Protein AF-A0A6V7JX48-F1 (afdb_monomer_lite)

Secondary structure (DSSP, 8-state):
-----EE-SS--GGGTS-TTSSEEGGGSSSHHHHHHHHHHHHH-HHHHGGGGGGGGT------S---S---

Radius of gyration: 14.24 Å; chains: 1; bounding box: 32×30×32 Å

Structure (mmCIF, N/CA/C/O backbone):
data_AF-A0A6V7JX48-F1
#
_entry.id   AF-A0A6V7JX48-F1
#
loop_
_atom_site.group_PDB
_atom_site.id
_atom_site.type_symbol
_atom_site.label_atom_id
_atom_site.label_alt_id
_atom_site.label_comp_id
_atom_site.label_asym_id
_atom_site.label_entity_id
_atom_site.label_seq_id
_atom_site.pdbx_PDB_ins_code
_atom_site.Cartn_x
_atom_site.Cartn_y
_atom_site.Cartn_z
_atom_site.occupancy
_atom_site.B_iso_or_equiv
_atom_site.auth_seq_id
_atom_site.auth_comp_id
_atom_site.auth_asym_id
_atom_site.auth_atom_id
_atom_site.pdbx_PDB_model_num
ATOM 1 N N . HIS A 1 1 ? -4.280 -12.024 -11.939 1.00 58.50 1 HIS A N 1
ATOM 2 C CA . HIS A 1 1 ? -5.027 -11.400 -10.826 1.00 58.50 1 HIS A CA 1
ATOM 3 C C . HIS A 1 1 ? -4.599 -9.942 -10.672 1.00 58.50 1 HIS A C 1
ATOM 5 O O . HIS A 1 1 ? -3.405 -9.675 -10.753 1.00 58.50 1 HIS A O 1
ATOM 11 N N . TYR A 1 2 ? -5.545 -9.008 -10.514 1.00 84.12 2 TYR A N 1
ATOM 12 C CA . TYR A 1 2 ? -5.270 -7.580 -10.288 1.00 84.12 2 TYR A CA 1
ATOM 13 C C . TYR A 1 2 ? -5.466 -7.273 -8.806 1.00 84.12 2 TYR A C 1
ATOM 15 O O . TYR A 1 2 ? -6.594 -7.157 -8.343 1.00 84.12 2 TYR A O 1
ATOM 23 N N . VAL A 1 3 ? -4.365 -7.212 -8.064 1.00 92.56 3 VAL A N 1
ATOM 24 C CA . VAL A 1 3 ? -4.346 -6.879 -6.637 1.00 92.56 3 VAL A CA 1
ATOM 25 C C . VAL A 1 3 ? -3.221 -5.883 -6.382 1.00 92.56 3 VAL A C 1
ATOM 27 O O . VAL A 1 3 ? -2.202 -5.921 -7.074 1.00 92.56 3 VAL A O 1
ATOM 30 N N . VAL A 1 4 ? -3.417 -4.998 -5.407 1.00 95.19 4 VAL A N 1
ATOM 31 C CA . VAL A 1 4 ? -2.413 -4.022 -4.966 1.00 95.19 4 VAL A CA 1
ATOM 32 C C . VAL A 1 4 ? -1.839 -4.518 -3.639 1.00 95.19 4 VAL A C 1
ATOM 34 O O . VAL A 1 4 ? -2.616 -4.719 -2.703 1.00 95.19 4 VAL A O 1
ATOM 37 N N . PRO A 1 5 ? -0.521 -4.754 -3.531 1.00 95.44 5 PRO A N 1
ATOM 38 C CA . PRO A 1 5 ? 0.094 -5.168 -2.277 1.00 95.44 5 PRO A CA 1
ATOM 39 C C . PRO A 1 5 ? -0.017 -4.076 -1.210 1.00 95.44 5 PRO A C 1
ATOM 41 O O . PRO A 1 5 ? 0.334 -2.923 -1.463 1.00 95.44 5 PRO A O 1
ATOM 44 N N . VAL A 1 6 ? -0.438 -4.458 -0.005 1.00 97.06 6 VAL A N 1
ATOM 45 C CA . VAL A 1 6 ? -0.244 -3.658 1.211 1.00 97.06 6 VAL A CA 1
ATOM 46 C C . VAL A 1 6 ? 0.962 -4.246 1.933 1.00 97.06 6 VAL A C 1
ATOM 48 O O . VAL A 1 6 ? 0.916 -5.391 2.379 1.00 97.06 6 VAL A O 1
ATOM 51 N N . VAL A 1 7 ? 2.061 -3.498 1.983 1.00 95.56 7 VAL A N 1
ATOM 52 C CA . VAL A 1 7 ? 3.33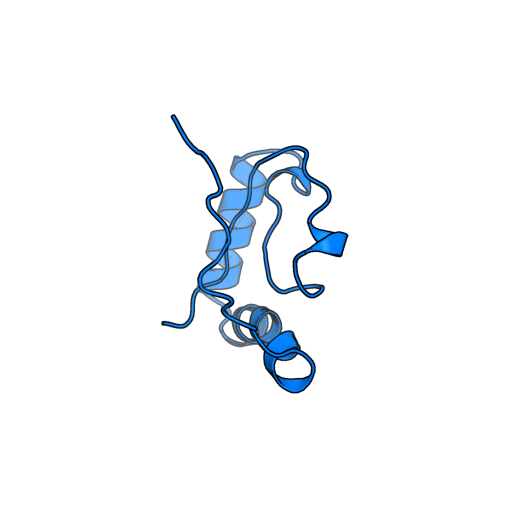5 -3.955 2.549 1.00 95.56 7 VAL A CA 1
ATOM 53 C C . VAL A 1 7 ? 3.552 -3.368 3.937 1.00 95.56 7 VAL A C 1
ATOM 55 O O . VAL A 1 7 ? 3.142 -2.245 4.219 1.00 95.56 7 VAL A O 1
ATOM 58 N N . TYR A 1 8 ? 4.212 -4.131 4.803 1.00 95.50 8 TYR A N 1
ATOM 59 C CA . TYR A 1 8 ? 4.585 -3.708 6.147 1.00 95.50 8 TYR A CA 1
ATOM 60 C C . TYR A 1 8 ? 5.989 -4.232 6.457 1.00 95.50 8 TYR A C 1
ATOM 62 O O . TYR A 1 8 ? 6.195 -5.440 6.576 1.00 95.50 8 TYR A O 1
ATOM 70 N N . GLY A 1 9 ? 6.964 -3.329 6.540 1.00 91.25 9 GLY A N 1
ATOM 71 C CA . GLY A 1 9 ? 8.364 -3.671 6.783 1.00 91.25 9 GLY A CA 1
ATOM 72 C C . GLY A 1 9 ? 9.302 -2.492 6.527 1.00 91.25 9 GLY A C 1
ATOM 73 O O . GLY A 1 9 ? 8.917 -1.512 5.902 1.00 91.25 9 GLY A O 1
ATOM 74 N N . GLY A 1 10 ? 10.545 -2.590 7.004 1.00 90.12 10 GLY A N 1
ATOM 75 C CA . GLY A 1 10 ? 11.560 -1.531 6.876 1.00 90.12 10 GLY A CA 1
ATOM 76 C C . GLY A 1 10 ? 12.374 -1.558 5.576 1.00 90.12 10 GLY A C 1
ATOM 77 O O . GLY A 1 10 ? 13.420 -0.918 5.501 1.00 90.12 10 GLY A O 1
ATOM 78 N N . ALA A 1 11 ? 11.960 -2.338 4.575 1.00 89.75 11 ALA A N 1
ATOM 79 C CA . ALA A 1 11 ? 12.674 -2.422 3.306 1.00 89.75 11 ALA A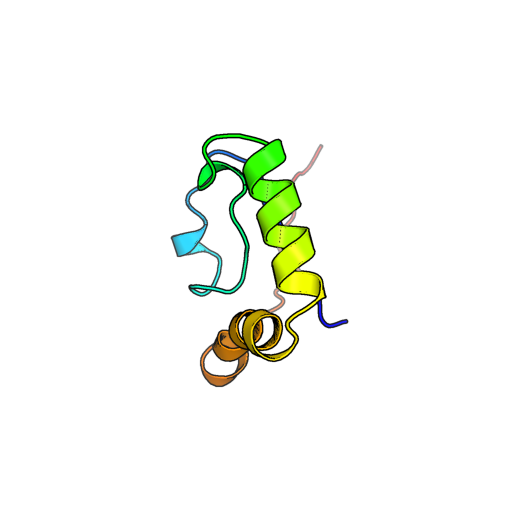 CA 1
ATOM 80 C C . ALA A 1 11 ? 12.451 -1.158 2.462 1.00 89.75 11 ALA A C 1
ATOM 82 O O . ALA A 1 11 ? 11.361 -0.591 2.437 1.00 89.75 11 ALA A O 1
ATOM 83 N N . ASN A 1 12 ? 13.470 -0.745 1.706 1.00 90.19 12 ASN A N 1
ATOM 84 C CA . ASN A 1 12 ? 13.305 0.314 0.717 1.00 90.19 12 ASN A CA 1
ATOM 85 C C . ASN A 1 12 ? 12.710 -0.262 -0.577 1.00 90.19 12 ASN A C 1
ATOM 87 O O . ASN A 1 12 ? 13.443 -0.674 -1.469 1.00 90.19 12 ASN A O 1
ATOM 91 N N . TYR A 1 13 ? 11.384 -0.283 -0.693 1.00 90.44 13 TYR A N 1
ATOM 92 C CA . TYR A 1 13 ? 10.687 -0.862 -1.848 1.00 90.44 13 TYR A CA 1
ATOM 93 C C . TYR A 1 13 ? 10.890 -0.095 -3.164 1.00 90.44 13 TYR A C 1
ATOM 95 O O . TYR A 1 13 ? 10.664 -0.658 -4.230 1.00 90.44 13 TYR A O 1
ATOM 103 N N . THR A 1 14 ? 11.374 1.151 -3.129 1.00 89.19 14 THR A N 1
ATOM 104 C CA . THR A 1 14 ? 11.613 1.942 -4.354 1.00 89.19 14 THR A CA 1
ATOM 105 C C . THR A 1 14 ? 12.705 1.344 -5.249 1.00 89.19 14 THR A C 1
ATOM 107 O O . THR A 1 14 ? 12.763 1.654 -6.436 1.00 89.19 14 THR A O 1
ATOM 110 N N . VAL A 1 15 ? 13.551 0.460 -4.700 1.00 89.00 15 VAL A N 1
ATOM 111 C CA . VAL A 1 15 ? 14.614 -0.236 -5.445 1.00 89.00 15 VAL A CA 1
ATOM 112 C C . VAL A 1 15 ? 14.115 -1.474 -6.192 1.00 89.00 15 VAL A C 1
ATOM 114 O O . VAL A 1 15 ? 14.799 -1.955 -7.090 1.00 89.00 15 VAL A O 1
ATOM 117 N N . SER A 1 16 ? 12.959 -2.021 -5.804 1.00 85.69 16 SER A N 1
ATOM 118 C CA . SER A 1 16 ? 12.469 -3.324 -6.277 1.00 85.69 16 SER A CA 1
ATOM 119 C C . SER A 1 16 ? 11.049 -3.292 -6.837 1.00 85.69 16 SER A C 1
ATOM 121 O O . SER A 1 16 ? 10.660 -4.221 -7.543 1.00 85.69 16 SER A O 1
ATOM 123 N N . ALA A 1 17 ? 10.280 -2.239 -6.563 1.00 90.56 17 ALA A N 1
ATOM 124 C CA . ALA A 1 17 ? 8.914 -2.078 -7.029 1.00 90.56 17 ALA A CA 1
ATOM 125 C C . ALA A 1 17 ? 8.735 -0.732 -7.751 1.00 90.56 17 ALA A C 1
ATOM 127 O O . ALA A 1 17 ? 9.259 0.290 -7.297 1.00 90.56 17 ALA A O 1
ATOM 128 N N . PRO A 1 18 ? 7.961 -0.692 -8.851 1.00 93.75 18 PRO A N 1
ATOM 129 C CA . PRO A 1 18 ? 7.608 0.562 -9.499 1.00 93.75 18 PRO A CA 1
ATOM 130 C C . PRO A 1 18 ? 6.923 1.537 -8.528 1.00 93.75 18 PRO A C 1
ATOM 132 O O . PRO A 1 18 ? 6.177 1.104 -7.640 1.00 93.75 18 PRO A O 1
ATOM 135 N N . PRO A 1 19 ? 7.104 2.855 -8.700 1.00 91.06 19 PRO A N 1
ATOM 136 C CA . PRO A 1 19 ? 6.415 3.839 -7.878 1.00 91.06 19 PRO A CA 1
ATOM 137 C C . PRO A 1 19 ? 4.895 3.686 -8.014 1.00 91.06 19 PRO A C 1
ATOM 139 O O . PRO A 1 19 ? 4.383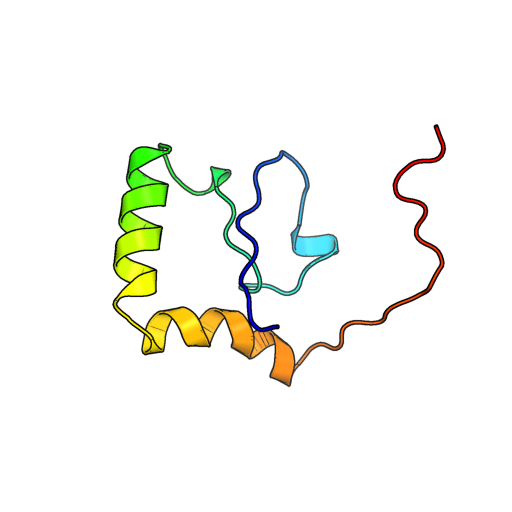 3.385 -9.094 1.00 91.06 19 PRO A O 1
ATOM 142 N N . ASN A 1 20 ? 4.172 3.911 -6.915 1.00 92.88 20 ASN A N 1
ATOM 143 C CA . ASN A 1 20 ? 2.710 3.808 -6.856 1.00 92.88 20 ASN A CA 1
ATOM 144 C C . ASN A 1 20 ? 2.149 2.424 -7.263 1.00 92.88 20 ASN A C 1
ATOM 146 O O . ASN A 1 20 ? 1.028 2.331 -7.757 1.00 92.88 20 ASN A O 1
ATOM 150 N N . SER A 1 21 ? 2.925 1.345 -7.094 1.00 94.69 21 SER A N 1
ATOM 151 C CA . SER A 1 21 ? 2.479 -0.038 -7.353 1.00 94.69 21 SER A CA 1
ATOM 152 C C . SER A 1 21 ? 2.051 -0.804 -6.096 1.00 94.69 21 SER A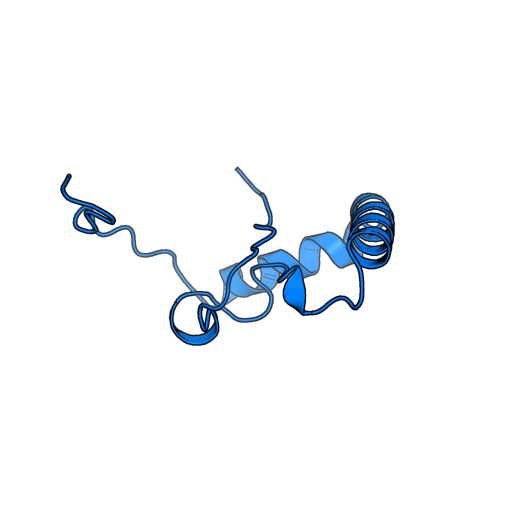 C 1
ATOM 154 O O . SER A 1 21 ? 1.484 -1.890 -6.202 1.00 94.69 21 SER A O 1
ATOM 156 N N . TYR A 1 22 ? 2.298 -0.239 -4.914 1.00 95.19 22 TYR A N 1
ATOM 157 C CA . TYR A 1 22 ? 2.009 -0.815 -3.603 1.00 95.19 22 TYR A CA 1
ATOM 158 C C . TYR A 1 22 ? 1.561 0.281 -2.629 1.00 95.19 22 TYR A C 1
ATOM 160 O O . TYR A 1 22 ? 1.748 1.472 -2.881 1.00 95.19 22 TYR A O 1
ATOM 168 N N . ILE A 1 23 ? 0.989 -0.137 -1.504 1.00 97.19 23 ILE A N 1
ATOM 169 C CA . ILE A 1 23 ? 0.631 0.720 -0.372 1.00 97.19 23 ILE A CA 1
ATOM 170 C C . ILE A 1 23 ? 1.547 0.339 0.787 1.00 97.19 23 ILE A C 1
ATOM 172 O O . ILE A 1 23 ? 1.523 -0.808 1.231 1.00 97.19 23 ILE A O 1
ATOM 176 N N . ASN A 1 24 ? 2.363 1.270 1.276 1.00 96.50 24 ASN A N 1
ATOM 177 C CA . ASN A 1 24 ? 3.186 1.033 2.457 1.00 96.50 24 ASN A CA 1
ATOM 178 C C . ASN A 1 24 ? 2.403 1.402 3.716 1.00 96.50 24 ASN A C 1
ATOM 180 O O . ASN A 1 24 ? 2.029 2.552 3.921 1.00 96.50 24 ASN A O 1
ATOM 184 N N . ALA A 1 25 ? 2.166 0.421 4.578 1.00 97.44 25 ALA A N 1
ATOM 185 C CA . ALA A 1 25 ? 1.450 0.623 5.828 1.00 97.44 25 ALA A CA 1
ATOM 186 C C . ALA A 1 25 ? 2.187 1.571 6.792 1.00 97.44 25 ALA A C 1
ATOM 188 O O . ALA A 1 25 ? 1.537 2.187 7.632 1.00 97.44 25 ALA A O 1
ATOM 189 N N . LEU A 1 26 ? 3.513 1.711 6.664 1.00 96.12 26 LEU A N 1
ATOM 190 C CA . LEU A 1 26 ? 4.310 2.641 7.472 1.00 96.12 26 LEU A CA 1
ATOM 191 C C . LEU A 1 26 ? 4.183 4.109 7.034 1.00 96.12 26 LEU A C 1
ATOM 193 O O . LEU A 1 26 ? 4.667 4.981 7.749 1.00 96.12 26 LEU A O 1
ATOM 197 N N . ASP A 1 27 ? 3.519 4.394 5.909 1.00 95.81 27 ASP A N 1
ATOM 198 C CA . ASP A 1 27 ? 3.244 5.771 5.471 1.00 95.81 27 ASP A CA 1
ATOM 199 C C . ASP A 1 27 ? 2.054 6.398 6.232 1.00 95.81 27 ASP A C 1
ATOM 201 O O . ASP A 1 27 ? 1.758 7.580 6.064 1.00 95.81 27 ASP A O 1
ATOM 205 N N . PHE A 1 28 ? 1.360 5.618 7.070 1.00 97.88 28 PHE A N 1
ATOM 206 C CA . PHE A 1 28 ? 0.203 6.043 7.860 1.00 97.88 28 PHE A CA 1
ATOM 207 C C . PHE A 1 28 ? 0.573 6.159 9.340 1.00 97.88 28 PHE A C 1
ATOM 209 O O . PHE A 1 28 ? 1.332 5.347 9.868 1.00 97.88 28 PHE A O 1
ATOM 216 N N . ASN A 1 29 ? -0.026 7.115 10.055 1.00 97.81 29 ASN A N 1
ATOM 217 C CA . ASN A 1 29 ? 0.287 7.344 11.470 1.00 97.81 29 ASN A CA 1
ATOM 218 C C . ASN A 1 29 ? -0.273 6.244 12.383 1.00 97.81 29 ASN A C 1
ATOM 220 O O . ASN A 1 29 ? 0.151 6.100 13.529 1.00 97.81 29 ASN A O 1
ATOM 224 N N . SER A 1 30 ? -1.270 5.487 11.909 1.00 98.12 30 SER A N 1
ATOM 225 C CA . SER A 1 30 ? -1.866 4.386 12.664 1.00 98.12 30 SER A CA 1
ATOM 226 C C . SER A 1 30 ? -2.513 3.326 11.761 1.00 98.12 30 SER A C 1
ATOM 228 O O . SER A 1 30 ? -2.958 3.641 10.654 1.00 98.12 30 SER A O 1
ATOM 230 N N . PRO A 1 31 ? -2.692 2.084 12.258 1.00 98.06 31 PRO A N 1
ATOM 231 C CA . PRO A 1 31 ? -3.463 1.058 11.551 1.00 98.06 31 PRO A CA 1
ATOM 232 C C . PRO A 1 31 ? -4.907 1.476 11.240 1.00 98.06 31 PRO A C 1
ATOM 234 O O . PRO A 1 31 ? -5.471 1.053 10.234 1.00 98.06 31 PRO A O 1
ATOM 237 N N . LYS A 1 32 ? -5.509 2.323 12.087 1.00 98.56 32 LYS A N 1
ATOM 238 C CA . LYS A 1 32 ? -6.856 2.862 11.865 1.00 98.56 32 LYS A CA 1
ATOM 239 C C . LYS A 1 32 ? -6.895 3.761 10.628 1.00 98.56 32 LYS A C 1
ATOM 241 O O . LYS A 1 32 ? -7.787 3.605 9.802 1.00 98.56 32 LYS A O 1
ATOM 246 N N . GLU A 1 33 ? -5.917 4.651 10.484 1.00 98.62 33 GLU A N 1
ATOM 247 C CA . GLU A 1 33 ? -5.815 5.551 9.330 1.00 98.62 33 GLU A CA 1
ATOM 248 C C . GLU A 1 33 ? -5.620 4.767 8.023 1.00 98.62 33 GLU A C 1
ATOM 250 O O . GLU A 1 33 ? -6.297 5.039 7.030 1.00 98.62 33 GLU A O 1
ATOM 255 N N . LEU A 1 34 ? -4.775 3.728 8.048 1.00 98.56 34 LEU A N 1
ATOM 256 C CA . LEU A 1 34 ? -4.628 2.794 6.930 1.00 98.56 34 LEU A CA 1
ATOM 257 C C . LEU A 1 34 ? -5.962 2.113 6.590 1.00 98.56 34 LEU A C 1
ATOM 259 O O . LEU A 1 34 ? -6.353 2.071 5.426 1.00 98.56 34 LEU A O 1
ATOM 263 N N . ALA A 1 35 ? -6.686 1.591 7.584 1.00 98.38 35 ALA A N 1
ATOM 264 C CA . ALA A 1 35 ? -7.971 0.933 7.352 1.00 98.38 35 ALA A CA 1
ATOM 265 C C . ALA A 1 35 ? -9.006 1.891 6.737 1.00 98.38 35 ALA A C 1
ATOM 267 O O . ALA A 1 35 ? -9.684 1.537 5.773 1.00 98.38 35 ALA A O 1
ATOM 268 N N . GLU A 1 36 ? -9.097 3.121 7.244 1.00 98.50 36 GLU A N 1
ATOM 269 C CA . GLU A 1 36 ? -9.972 4.158 6.691 1.00 98.50 36 GLU A CA 1
ATOM 270 C C . GLU A 1 36 ? -9.595 4.506 5.246 1.00 98.50 36 GLU A C 1
ATOM 272 O O . GLU A 1 36 ? -10.477 4.633 4.394 1.00 98.50 36 GLU A O 1
ATOM 277 N N . TYR A 1 37 ? -8.298 4.611 4.948 1.00 98.06 37 TYR A N 1
ATOM 278 C CA . TYR A 1 37 ? -7.795 4.809 3.593 1.00 98.06 37 TYR A CA 1
ATOM 279 C C . TYR A 1 37 ? -8.195 3.659 2.657 1.00 98.06 37 TYR A C 1
ATOM 281 O O . TYR A 1 37 ? -8.758 3.908 1.592 1.00 98.06 37 TYR A O 1
ATOM 289 N N . LEU A 1 38 ? -7.989 2.405 3.071 1.00 97.94 38 LEU A N 1
ATOM 290 C CA . LEU A 1 38 ? -8.342 1.221 2.281 1.00 97.94 38 LEU A CA 1
ATOM 291 C C . LEU A 1 38 ? -9.855 1.111 2.030 1.00 97.94 38 LEU A C 1
ATOM 293 O O . LEU A 1 38 ? -10.271 0.724 0.938 1.00 97.94 38 LEU A O 1
ATOM 297 N N . ILE A 1 39 ? -10.688 1.485 3.007 1.00 98.12 39 ILE A N 1
ATOM 298 C CA . ILE A 1 39 ? -12.151 1.526 2.856 1.00 98.12 39 ILE A CA 1
ATOM 299 C C . ILE A 1 39 ? -12.585 2.616 1.871 1.00 98.12 39 ILE A C 1
ATOM 301 O O . ILE A 1 39 ? -13.540 2.408 1.124 1.00 98.12 39 ILE A O 1
ATOM 305 N N . ARG A 1 40 ? -11.930 3.785 1.861 1.00 97.56 40 ARG A N 1
ATOM 306 C CA . ARG A 1 40 ? -12.197 4.815 0.842 1.00 97.56 40 ARG A CA 1
ATOM 307 C C . ARG A 1 40 ? -11.769 4.327 -0.540 1.00 97.56 40 ARG A C 1
ATOM 309 O O . ARG A 1 40 ? -12.563 4.369 -1.473 1.00 97.56 40 ARG A O 1
ATOM 316 N N . LEU A 1 41 ? -10.564 3.768 -0.640 1.00 96.62 41 LEU A N 1
ATOM 317 C CA . LEU A 1 41 ? -10.006 3.260 -1.891 1.00 96.62 41 LEU A CA 1
ATOM 318 C C . LEU A 1 41 ? -10.877 2.159 -2.518 1.00 96.62 41 LEU A C 1
ATOM 320 O O . LEU A 1 41 ? -11.047 2.132 -3.733 1.00 96.62 41 LEU A O 1
ATOM 324 N N . SER A 1 42 ? -11.473 1.278 -1.707 1.00 95.50 42 SER A N 1
ATOM 325 C CA . SER A 1 42 ? -12.364 0.220 -2.204 1.00 95.50 42 SER A CA 1
ATOM 326 C C . SER A 1 42 ? -13.699 0.736 -2.752 1.00 95.50 42 SER A C 1
ATOM 328 O O . SER A 1 42 ? -14.346 0.043 -3.536 1.00 95.50 42 SER A O 1
ATOM 330 N N . LYS A 1 43 ? -14.107 1.951 -2.370 1.00 97.31 43 LYS A N 1
ATOM 331 C CA . LYS A 1 43 ? -15.335 2.612 -2.836 1.00 97.31 43 LYS A CA 1
ATOM 332 C C . LYS A 1 43 ? -15.111 3.506 -4.055 1.00 97.31 43 LYS A C 1
ATOM 334 O O . LYS A 1 43 ? -16.085 3.903 -4.687 1.00 97.31 43 LYS A O 1
ATOM 339 N N . GLU A 1 44 ? -13.858 3.801 -4.397 1.00 96.44 44 GLU A N 1
ATOM 340 C CA . GLU A 1 44 ? -13.484 4.723 -5.471 1.00 96.44 44 GLU A CA 1
ATOM 341 C C . GLU A 1 44 ? -12.636 4.008 -6.540 1.00 96.44 44 GLU A C 1
ATOM 343 O O . GLU A 1 44 ? -11.401 4.068 -6.520 1.00 96.44 44 GLU A O 1
ATOM 348 N N . PRO A 1 45 ? -13.271 3.343 -7.529 1.00 94.44 45 PRO A N 1
ATOM 349 C CA . PRO A 1 45 ? -12.558 2.608 -8.578 1.00 94.44 45 PRO A CA 1
ATOM 350 C C . PRO A 1 45 ? -11.554 3.460 -9.367 1.00 94.44 45 PRO A C 1
ATOM 352 O O . PRO A 1 45 ? -10.522 2.952 -9.808 1.00 94.44 45 PRO A O 1
ATOM 355 N N . SER A 1 46 ? -11.832 4.758 -9.529 1.00 95.44 46 SER A N 1
ATOM 356 C CA . SER A 1 46 ? -10.950 5.722 -10.197 1.00 95.44 46 SER A CA 1
ATOM 357 C C . SER A 1 46 ? -9.644 5.970 -9.447 1.00 95.44 46 SER A C 1
ATOM 359 O O . SER A 1 46 ? -8.631 6.256 -10.081 1.00 95.44 46 SER A O 1
ATOM 361 N N . GLU A 1 47 ? -9.644 5.856 -8.120 1.00 95.31 47 GLU A N 1
ATOM 362 C CA . GLU A 1 47 ? -8.429 5.946 -7.312 1.00 95.31 47 GLU A CA 1
ATOM 363 C C . GLU A 1 47 ? -7.699 4.606 -7.304 1.00 95.31 47 GLU A C 1
ATOM 365 O O . GLU A 1 47 ? -6.490 4.559 -7.531 1.00 95.31 47 GLU A O 1
ATOM 370 N N . TYR A 1 48 ? -8.439 3.501 -7.167 1.00 95.38 48 TYR A N 1
ATOM 371 C CA . TYR A 1 48 ? -7.859 2.160 -7.194 1.00 95.38 48 TYR A CA 1
ATOM 372 C C . TYR A 1 48 ? -7.110 1.875 -8.501 1.00 95.38 48 TYR A C 1
ATOM 374 O O . TYR A 1 48 ? -5.997 1.350 -8.482 1.00 95.38 48 TYR A O 1
ATOM 382 N N . ILE A 1 49 ? -7.659 2.289 -9.650 1.00 94.94 49 ILE A N 1
ATOM 383 C CA . ILE A 1 49 ? -7.031 2.018 -10.949 1.00 94.94 49 ILE A CA 1
ATOM 384 C C . ILE A 1 49 ? -5.687 2.741 -11.135 1.00 94.94 49 ILE A C 1
ATOM 386 O O . ILE A 1 49 ? -4.838 2.284 -11.904 1.00 94.94 49 ILE A O 1
ATOM 390 N N . LYS A 1 50 ? -5.434 3.832 -10.394 1.00 94.88 50 LYS A N 1
ATOM 391 C CA . LYS A 1 50 ? -4.154 4.561 -10.452 1.00 94.88 50 LYS A CA 1
ATOM 392 C C . LYS A 1 50 ? -2.977 3.699 -9.993 1.00 94.88 50 LYS A C 1
ATOM 394 O O . LYS A 1 50 ? -1.873 3.900 -10.499 1.00 94.88 50 LYS A O 1
ATOM 399 N N . TYR A 1 51 ? -3.216 2.710 -9.131 1.00 95.94 51 TYR A N 1
ATOM 400 C CA . TYR A 1 51 ? -2.205 1.750 -8.677 1.00 95.94 51 TYR A CA 1
ATOM 401 C C . TYR A 1 51 ? -1.752 0.754 -9.748 1.00 95.94 51 TYR A C 1
ATOM 403 O O . TYR A 1 51 ? -0.822 -0.014 -9.518 1.00 95.94 51 TYR A O 1
ATOM 411 N N . PHE A 1 52 ? -2.376 0.752 -10.929 1.00 95.00 52 PHE A N 1
ATOM 412 C CA . PHE A 1 52 ? -1.978 -0.107 -12.046 1.00 95.00 52 PHE A CA 1
ATOM 413 C C . PHE A 1 52 ? -1.314 0.654 -13.196 1.00 95.00 52 PHE A C 1
ATOM 415 O O . PHE A 1 52 ? -0.823 0.006 -14.115 1.00 95.00 52 PHE A O 1
ATOM 422 N N . LYS A 1 53 ? -1.214 1.993 -13.129 1.00 94.38 53 LYS A N 1
ATOM 423 C CA . LYS A 1 53 ? -0.580 2.825 -14.177 1.00 94.38 53 LYS A CA 1
ATOM 424 C C . LYS A 1 53 ? 0.888 2.489 -14.430 1.00 94.38 53 LYS A C 1
ATOM 426 O O . LYS A 1 53 ? 1.406 2.729 -15.513 1.00 94.38 53 LYS A O 1
ATOM 431 N N . TRP A 1 54 ? 1.578 1.921 -13.444 1.00 93.75 54 TRP A N 1
ATOM 432 C CA . TRP A 1 54 ? 2.949 1.459 -13.640 1.00 93.75 54 TRP A CA 1
ATOM 433 C C . TRP A 1 54 ? 3.043 0.373 -14.727 1.00 93.75 54 TRP A C 1
ATOM 435 O O . TRP A 1 54 ? 4.065 0.266 -15.392 1.00 93.75 54 TRP A O 1
ATOM 445 N N . LYS A 1 55 ? 1.981 -0.396 -14.986 1.00 92.25 55 LYS A N 1
ATOM 446 C CA . LYS A 1 55 ? 2.000 -1.442 -16.020 1.00 92.25 55 LYS A CA 1
ATOM 447 C C . LYS A 1 55 ? 2.186 -0.898 -17.439 1.00 92.25 55 LYS A C 1
ATOM 449 O O . LYS A 1 55 ? 2.589 -1.654 -18.311 1.00 92.25 55 LYS A O 1
ATOM 454 N N . ASP A 1 56 ? 1.962 0.398 -17.655 1.00 92.62 56 ASP A N 1
ATOM 455 C CA . ASP A 1 56 ? 2.188 1.054 -18.948 1.00 92.62 56 ASP A CA 1
ATOM 456 C C . ASP A 1 56 ? 3.684 1.273 -19.242 1.00 92.62 56 ASP A C 1
ATOM 458 O O . ASP A 1 56 ? 4.069 1.574 -20.369 1.00 92.62 56 ASP A O 1
ATOM 462 N N . ARG A 1 57 ? 4.531 1.214 -18.205 1.00 92.44 57 ARG A N 1
ATOM 463 C CA . ARG A 1 57 ? 5.932 1.671 -18.235 1.00 92.44 57 ARG A CA 1
ATOM 464 C C . ARG A 1 57 ? 6.928 0.639 -17.709 1.00 92.44 57 ARG A C 1
ATOM 466 O O . ARG A 1 57 ? 8.126 0.827 -17.894 1.00 92.44 57 ARG A O 1
ATOM 473 N N . TYR A 1 58 ? 6.453 -0.400 -17.026 1.00 89.38 58 TYR A N 1
ATOM 474 C CA . TYR A 1 58 ? 7.283 -1.414 -16.386 1.00 89.38 58 TYR A CA 1
ATOM 475 C C . TYR A 1 58 ? 6.740 -2.811 -16.682 1.00 89.38 58 TYR A C 1
ATOM 477 O O . TYR A 1 58 ? 5.530 -3.039 -16.663 1.00 89.38 58 TYR A O 1
ATOM 485 N N . GLU A 1 59 ? 7.652 -3.760 -16.858 1.00 87.25 59 GLU A N 1
ATOM 486 C CA . GLU A 1 59 ? 7.340 -5.173 -17.041 1.00 87.25 59 GLU A CA 1
ATOM 487 C C . GLU A 1 59 ? 7.812 -5.983 -15.834 1.00 87.25 59 GLU A C 1
ATOM 489 O O . GLU A 1 59 ? 8.866 -5.721 -15.250 1.00 87.25 59 GLU A O 1
ATOM 494 N N . VAL A 1 60 ? 7.025 -6.990 -15.455 1.00 82.88 60 VAL A N 1
ATOM 495 C CA . VAL A 1 60 ? 7.426 -7.943 -14.418 1.00 82.88 60 VAL A CA 1
ATOM 496 C C . VAL A 1 60 ? 8.267 -9.024 -15.078 1.00 82.88 60 VAL A C 1
ATOM 498 O O . VAL A 1 60 ? 7.741 -9.899 -15.763 1.00 82.88 60 VAL A O 1
ATOM 501 N N . ILE A 1 61 ? 9.576 -8.975 -14.852 1.00 82.25 61 ILE A N 1
ATOM 502 C CA . ILE A 1 61 ? 10.495 -10.016 -15.309 1.00 82.25 61 ILE A CA 1
ATOM 503 C C . ILE A 1 61 ? 10.501 -11.127 -14.258 1.00 82.25 61 ILE A C 1
ATOM 505 O O . ILE A 1 61 ? 11.130 -11.005 -13.208 1.00 82.25 61 ILE A O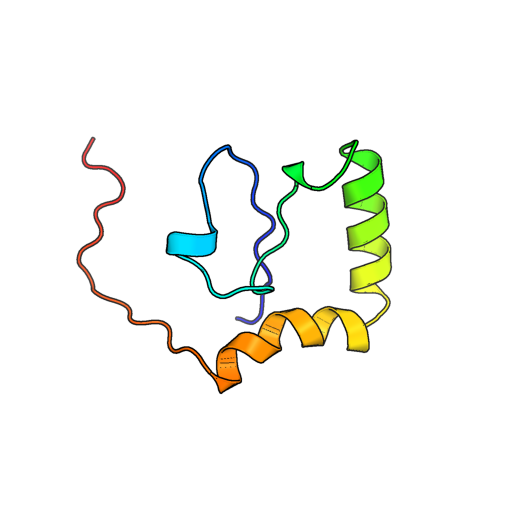 1
ATOM 509 N N . SER A 1 62 ? 9.797 -12.226 -14.524 1.00 69.75 62 SER A N 1
ATOM 510 C CA . SER A 1 62 ? 9.913 -13.433 -13.707 1.00 69.75 62 SER A CA 1
ATOM 511 C C . SER A 1 62 ? 11.198 -14.177 -14.083 1.00 69.75 62 SER A C 1
ATOM 513 O O . SER A 1 62 ? 11.206 -14.943 -15.047 1.00 69.75 62 SER A O 1
ATOM 515 N N . SER A 1 63 ? 12.293 -13.976 -13.347 1.00 66.31 63 SER A N 1
ATOM 516 C CA . SER A 1 63 ? 13.379 -14.960 -13.360 1.00 66.31 63 SER A CA 1
ATOM 517 C C . SER A 1 63 ? 13.044 -16.054 -12.339 1.00 66.31 63 SER A C 1
ATOM 519 O O . SER A 1 63 ? 12.690 -15.775 -11.194 1.00 66.31 63 SER A O 1
ATOM 521 N N . ASN A 1 64 ? 13.129 -17.321 -12.746 1.00 58.31 64 ASN A N 1
ATOM 522 C CA . ASN A 1 64 ? 12.881 -18.487 -11.884 1.00 58.31 64 ASN A CA 1
ATOM 523 C C . ASN A 1 64 ? 13.991 -18.714 -10.831 1.00 58.31 64 ASN A C 1
ATOM 525 O O . ASN A 1 64 ? 14.207 -19.836 -10.380 1.00 58.31 64 ASN A O 1
ATOM 529 N N . THR A 1 65 ? 14.724 -17.673 -10.437 1.00 61.72 65 THR A N 1
ATOM 530 C CA . THR A 1 65 ? 15.913 -17.772 -9.584 1.00 61.72 65 THR A CA 1
ATOM 531 C C . THR A 1 65 ? 15.938 -16.677 -8.524 1.00 61.72 65 THR A C 1
ATOM 533 O O . THR A 1 65 ? 16.913 -15.951 -8.382 1.0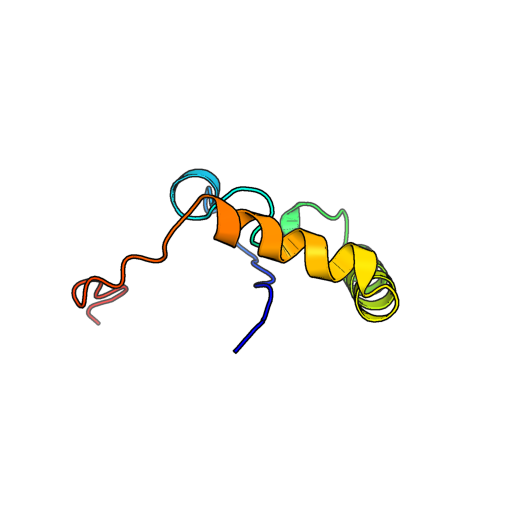0 61.72 65 THR A O 1
ATOM 536 N N . TYR A 1 66 ? 14.884 -16.594 -7.714 1.00 58.31 66 TYR A N 1
ATOM 537 C CA . TYR A 1 66 ? 14.969 -15.938 -6.409 1.00 58.31 66 TYR A CA 1
ATOM 538 C C . TYR A 1 66 ? 14.464 -16.885 -5.330 1.00 58.31 66 TYR A C 1
ATOM 540 O O . TYR A 1 66 ? 13.301 -16.881 -4.931 1.00 58.31 66 TYR A O 1
ATOM 548 N N . THR A 1 67 ? 15.381 -17.720 -4.854 1.00 58.53 67 THR A N 1
ATOM 549 C CA . THR A 1 67 ? 15.244 -18.424 -3.583 1.00 58.53 67 THR A CA 1
ATOM 550 C C . THR A 1 67 ? 15.292 -17.364 -2.482 1.00 58.53 67 THR A C 1
ATOM 552 O O . THR A 1 67 ? 16.372 -16.984 -2.041 1.00 58.53 67 THR A O 1
ATOM 555 N N . VAL A 1 68 ? 14.135 -16.822 -2.088 1.00 66.31 68 VAL A N 1
ATOM 556 C CA . VAL A 1 68 ? 14.061 -15.752 -1.071 1.00 66.31 68 VAL A CA 1
ATOM 557 C C . VAL A 1 68 ? 14.588 -16.247 0.285 1.00 66.31 68 VAL A C 1
ATOM 559 O O . VAL A 1 68 ? 15.165 -15.468 1.033 1.00 66.31 68 VAL A O 1
ATOM 562 N N . CYS A 1 69 ? 14.493 -17.558 0.547 1.00 57.81 69 CYS A N 1
ATOM 563 C CA . CYS A 1 69 ? 15.183 -18.254 1.633 1.00 57.81 69 CYS A CA 1
ATOM 564 C C . CYS A 1 69 ? 15.575 -19.670 1.192 1.00 57.81 69 CYS A C 1
ATOM 566 O O . CYS A 1 69 ? 14.742 -20.403 0.657 1.00 57.81 69 CYS A O 1
ATOM 568 N N . ARG A 1 70 ? 16.813 -20.088 1.478 1.00 60.94 70 ARG A N 1
ATOM 569 C CA . ARG A 1 70 ? 17.142 -21.507 1.673 1.00 60.94 70 ARG A CA 1
ATOM 570 C C . ARG A 1 70 ? 17.186 -21.714 3.187 1.00 60.94 70 ARG A C 1
ATOM 572 O O . ARG A 1 70 ? 18.005 -21.069 3.838 1.00 60.94 70 ARG A O 1
ATOM 579 N N . LEU A 1 71 ? 16.245 -22.498 3.715 1.00 54.19 71 LEU A N 1
ATOM 580 C CA . LEU A 1 71 ? 16.246 -22.953 5.110 1.00 54.19 71 LEU A CA 1
ATOM 581 C C . LEU A 1 71 ? 17.360 -23.980 5.327 1.00 54.19 71 LEU A C 1
ATOM 583 O O . LEU A 1 71 ? 17.601 -24.768 4.381 1.00 54.19 71 LEU A O 1
#

Foldseek 3Di:
DDDAAADEDDDPCVVPDPPLLHHDPVVDPDPVRVVVVVVVCVVDVVNVCSNCVCVVPDDDDDDVDDPVDDD

Sequence (71 aa):
HYVVPVVYGGANYTVSAPPNSYINALDFNSPKELAEYLIRLSKEPSEYIKYFKWKDRYEVISSNTYTVCRL

InterPro domains:
  IPR001503 Glycosyl transferase family 10 [PTHR48438] (2-71)
  IPR038577 GT10-like, C-terminal domain superfamily [G3DSA:3.40.50.11660] (1-67)
  IPR055270 Fucosyltransferase, C-terminal [PF00852] (2-64)

pLDDT: mean 88.92, std 12.64, range [54.19, 98.62]

Organism: NCBI:txid1563983